Protein AF-A0A2E2EUL6-F1 (afdb_monomer_lite)

Secondary structure (DSSP, 8-state):
--------------HHHHHHHHHHHHHHHHHHHHHHHHHHHHHHTT--------HHHHHHHHHHHHHHHHHHHHHHHHHHHHHHHHHHHHHHH-

Sequence (94 aa):
MEKSKPKLLEDHDSKGQWWWIIAIRLIGFILFIAPLFLPLKAYFFESKENLTLNGNDWILLLFGLLLSSGGKQIGMVINNVGIVLTNILQKVTK

Foldseek 3Di:
DDPPDPPPPPPPPDPVLVVQLVVQLVQLQCLQCVLVPVVVCCVVPVDPDPPDRDPVSVVSNVSSVCSNVCSNVVVVVVVVVVVVVVVVVVVVVD

pLDDT: mean 77.08, std 1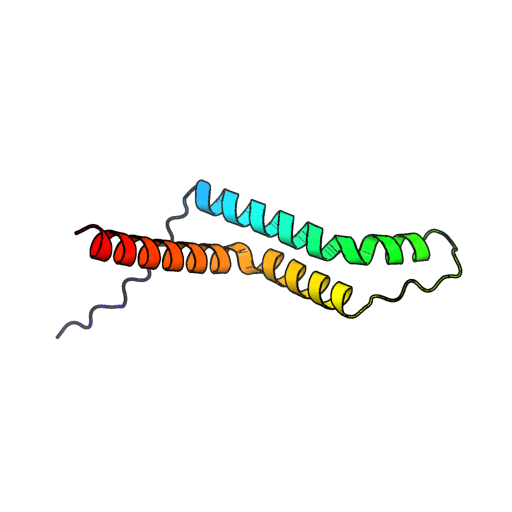4.4, range [40.06, 92.88]

Radius of gyration: 20.67 Å; chains: 1; bounding box: 58×30×60 Å

Structure (mmCIF, N/CA/C/O backbone):
data_AF-A0A2E2EUL6-F1
#
_entry.id   AF-A0A2E2EUL6-F1
#
loop_
_atom_site.group_PDB
_atom_site.id
_atom_site.type_symbol
_atom_site.label_atom_id
_atom_site.label_alt_id
_atom_site.label_comp_id
_atom_site.label_asym_id
_atom_site.label_entity_id
_atom_site.label_seq_id
_atom_site.pdbx_PDB_ins_code
_atom_site.Cartn_x
_atom_site.Cartn_y
_atom_site.Cartn_z
_atom_site.occupancy
_atom_site.B_iso_or_equiv
_atom_site.auth_seq_id
_atom_site.auth_comp_id
_atom_site.auth_asym_id
_atom_site.auth_atom_id
_atom_site.pdbx_PDB_model_num
ATOM 1 N N . MET A 1 1 ? -38.761 -19.384 18.715 1.00 40.81 1 MET A N 1
ATOM 2 C CA . MET A 1 1 ? -37.284 -19.318 18.777 1.00 40.81 1 MET A CA 1
ATOM 3 C C . MET A 1 1 ? -36.820 -18.382 17.675 1.00 40.81 1 MET A C 1
ATOM 5 O O . MET A 1 1 ? -36.661 -18.801 16.535 1.00 40.81 1 MET A O 1
ATOM 9 N N . GLU A 1 2 ? -36.734 -17.092 17.983 1.00 40.06 2 GLU A N 1
ATOM 10 C CA . GLU A 1 2 ? -36.328 -16.068 17.022 1.00 40.06 2 GLU A CA 1
ATOM 11 C C . GLU A 1 2 ? -34.803 -16.119 16.877 1.00 40.06 2 GLU A C 1
ATOM 13 O O . GLU A 1 2 ? -34.069 -15.923 17.844 1.00 40.06 2 GLU A O 1
ATOM 18 N N . LYS A 1 3 ? -34.315 -16.491 15.688 1.00 45.78 3 LYS A N 1
ATOM 19 C CA . LYS A 1 3 ? -32.880 -16.535 15.395 1.00 45.78 3 LYS A CA 1
ATOM 20 C C . LYS A 1 3 ? -32.350 -15.103 15.446 1.00 45.78 3 LYS A C 1
ATOM 22 O O . LYS A 1 3 ? -32.649 -14.317 14.548 1.00 45.78 3 LYS A O 1
ATOM 27 N N . SER A 1 4 ? -31.567 -14.773 16.474 1.00 52.25 4 SER A N 1
ATOM 28 C CA . SER A 1 4 ? -30.830 -13.512 16.548 1.00 52.25 4 SER A CA 1
ATOM 29 C C . SER A 1 4 ? -29.938 -13.411 15.312 1.00 52.25 4 SER A C 1
ATOM 31 O O . SER A 1 4 ? -28.933 -14.119 15.201 1.00 52.25 4 SER A O 1
ATOM 33 N N . LYS A 1 5 ? -30.339 -12.578 14.347 1.00 41.44 5 LYS A N 1
ATOM 34 C CA . LYS A 1 5 ? -29.515 -12.255 13.181 1.00 41.44 5 LYS A CA 1
ATOM 35 C C . LYS A 1 5 ? -28.154 -11.786 13.704 1.00 41.44 5 LYS A C 1
ATOM 37 O O . LYS A 1 5 ? -28.144 -11.017 14.670 1.00 41.44 5 LYS A O 1
ATOM 42 N N . PRO A 1 6 ? -27.026 -12.236 13.126 1.00 47.00 6 PRO A N 1
ATOM 43 C CA . PRO A 1 6 ? -25.736 -11.688 13.504 1.00 47.00 6 PRO A CA 1
ATOM 44 C C . PRO A 1 6 ? -25.837 -10.179 13.312 1.00 47.00 6 PRO A C 1
ATOM 46 O O . PRO A 1 6 ? -26.140 -9.702 12.217 1.00 47.00 6 PRO A O 1
ATOM 49 N N . LYS A 1 7 ? -25.696 -9.444 14.415 1.00 43.00 7 LYS A N 1
ATOM 50 C CA . LYS A 1 7 ? -25.637 -7.990 14.417 1.00 43.00 7 LYS A CA 1
ATOM 51 C C . LYS A 1 7 ? -24.372 -7.666 13.626 1.00 43.00 7 LYS A C 1
ATOM 53 O O . LYS A 1 7 ? -23.273 -7.773 14.163 1.00 43.00 7 LYS A O 1
ATOM 58 N N . LEU A 1 8 ? -24.512 -7.421 12.321 1.00 45.19 8 LEU A N 1
ATOM 59 C CA . LEU A 1 8 ? -23.446 -6.824 11.528 1.00 45.19 8 LEU A CA 1
ATOM 60 C C . LEU A 1 8 ? -23.090 -5.554 12.291 1.00 45.19 8 LEU A C 1
ATOM 62 O O . LEU A 1 8 ? -23.970 -4.718 12.495 1.00 45.19 8 LEU A O 1
ATOM 66 N N . LEU A 1 9 ? -21.871 -5.508 12.838 1.00 53.91 9 LEU A N 1
ATOM 67 C CA . LEU A 1 9 ? -21.343 -4.333 13.519 1.00 53.91 9 LEU A CA 1
ATOM 68 C C . LEU A 1 9 ? -21.634 -3.152 12.598 1.00 53.91 9 LEU A C 1
ATOM 70 O O . LEU A 1 9 ? -21.187 -3.140 11.454 1.00 53.91 9 LEU A O 1
ATOM 74 N N . GLU A 1 10 ? -22.506 -2.274 13.076 1.00 46.41 10 GLU A N 1
ATOM 75 C CA . GLU A 1 10 ? -23.017 -1.109 12.370 1.00 46.41 10 GLU A CA 1
ATOM 76 C C . GLU A 1 10 ? -21.818 -0.391 11.736 1.00 46.41 10 GLU A C 1
ATOM 78 O O . GLU A 1 10 ? -20.843 -0.118 12.442 1.00 46.41 10 GLU A O 1
ATOM 83 N N . ASP A 1 11 ? -21.839 -0.185 10.409 1.00 56.16 11 ASP A N 1
ATOM 84 C CA . ASP A 1 11 ? -20.812 0.591 9.699 1.00 56.16 11 ASP A CA 1
ATOM 85 C C . ASP A 1 11 ? -20.930 2.015 10.243 1.00 56.16 11 ASP A C 1
ATOM 87 O O . ASP A 1 11 ? -21.722 2.831 9.771 1.00 56.16 11 ASP A O 1
ATOM 91 N N . HIS A 1 12 ? -20.236 2.280 11.347 1.00 55.69 12 HIS A N 1
ATOM 92 C CA . HIS A 1 12 ? -20.096 3.613 11.884 1.00 55.69 12 HIS A CA 1
ATOM 93 C C . HIS A 1 12 ? -19.239 4.363 10.870 1.00 55.69 12 HIS A C 1
ATOM 95 O O . HIS A 1 12 ? -18.019 4.404 11.001 1.00 55.69 12 HIS A O 1
ATOM 101 N N . ASP A 1 13 ? -19.891 4.957 9.866 1.00 60.53 13 ASP A N 1
ATOM 102 C CA . ASP A 1 13 ? -19.331 5.910 8.902 1.00 60.53 13 ASP A CA 1
ATOM 103 C C . ASP A 1 13 ? -18.895 7.191 9.647 1.00 60.53 13 ASP A C 1
ATOM 105 O O . ASP A 1 13 ? -19.413 8.299 9.508 1.00 60.53 13 ASP A O 1
ATOM 109 N N . SER A 1 14 ? -17.924 7.014 10.533 1.00 73.69 14 SER A N 1
ATOM 110 C CA . SER A 1 14 ? -17.243 8.047 11.276 1.00 73.69 14 SER A CA 1
ATOM 111 C C . SER A 1 14 ? -16.322 8.776 10.311 1.00 73.69 14 SER A C 1
ATOM 113 O O . SER A 1 14 ? -15.581 8.158 9.541 1.00 73.69 14 SER A O 1
ATOM 115 N N . LYS A 1 15 ? -16.288 10.110 10.398 1.00 79.62 15 LYS A N 1
ATOM 116 C CA . LYS A 1 15 ? -15.324 10.934 9.649 1.00 79.62 15 LYS A CA 1
ATOM 117 C C . LYS A 1 15 ? -13.882 10.435 9.835 1.00 79.62 15 LYS A C 1
ATOM 119 O O . LYS A 1 15 ? -13.086 10.527 8.907 1.00 79.62 15 LYS A O 1
ATOM 124 N N . GLY A 1 16 ? -13.560 9.864 11.000 1.00 80.69 16 GLY A N 1
ATOM 125 C CA . GLY A 1 16 ? -12.258 9.253 11.271 1.00 80.69 16 GLY A CA 1
ATOM 126 C C . GLY A 1 16 ? -11.996 7.982 10.457 1.00 80.69 16 GLY A C 1
ATOM 127 O O . GLY A 1 16 ? -10.895 7.815 9.941 1.00 80.69 16 GLY A O 1
ATOM 128 N N . GLN A 1 17 ? -13.004 7.124 10.267 1.00 78.25 17 GLN A N 1
ATOM 129 C CA . GLN A 1 17 ? -12.894 5.924 9.428 1.00 78.25 17 GLN A CA 1
ATOM 130 C C . GLN A 1 17 ? -12.664 6.305 7.963 1.00 78.25 17 GLN A C 1
ATOM 132 O O . GLN A 1 17 ? -11.819 5.716 7.295 1.00 78.25 17 GLN A O 1
ATOM 137 N N . TRP A 1 18 ? -13.349 7.343 7.481 1.00 83.12 18 TRP A N 1
ATOM 138 C CA . TRP A 1 18 ? -13.132 7.872 6.136 1.00 83.12 18 TRP A CA 1
ATOM 139 C C . TRP A 1 18 ? -11.705 8.414 5.942 1.00 83.12 18 TRP A C 1
ATOM 141 O O . TRP A 1 18 ? -11.030 8.032 4.984 1.00 83.12 18 TRP A O 1
ATOM 151 N N . TRP A 1 19 ? -11.204 9.221 6.886 1.00 87.06 19 TRP A N 1
ATOM 152 C CA . TRP A 1 19 ? -9.819 9.710 6.870 1.00 87.06 19 TRP A CA 1
ATOM 153 C C . TRP A 1 19 ? -8.788 8.581 6.944 1.00 87.06 19 TRP A C 1
ATOM 155 O O . TRP A 1 19 ? -7.793 8.614 6.221 1.00 87.06 19 TRP A O 1
ATOM 165 N N . TRP A 1 20 ? -9.037 7.558 7.763 1.00 84.38 20 TRP A N 1
ATOM 166 C CA . TRP A 1 20 ? -8.180 6.378 7.857 1.00 84.38 20 TRP A CA 1
ATOM 167 C C . TRP A 1 20 ? -8.105 5.615 6.534 1.00 84.38 20 TRP A C 1
ATOM 169 O O . TRP A 1 20 ? -7.015 5.290 6.063 1.00 84.38 20 TRP A O 1
ATOM 179 N N . ILE A 1 21 ? -9.259 5.371 5.904 1.00 85.56 21 ILE A N 1
ATOM 180 C CA . ILE A 1 21 ? -9.323 4.716 4.596 1.00 85.56 21 ILE A CA 1
ATOM 181 C C . ILE A 1 21 ? -8.495 5.512 3.588 1.00 85.56 21 ILE A C 1
ATOM 183 O O . ILE A 1 21 ? -7.698 4.921 2.869 1.00 85.56 21 ILE A O 1
ATOM 187 N N . ILE A 1 22 ? -8.633 6.838 3.553 1.00 88.75 22 ILE A N 1
ATOM 188 C CA . ILE A 1 22 ? -7.864 7.685 2.633 1.00 88.75 22 ILE A CA 1
ATOM 189 C C . ILE A 1 22 ? -6.366 7.620 2.919 1.00 88.75 22 ILE A C 1
ATOM 191 O O . ILE A 1 22 ? -5.593 7.455 1.979 1.00 88.75 22 ILE A O 1
ATOM 195 N N . ALA A 1 23 ? -5.949 7.694 4.183 1.00 90.06 23 ALA A N 1
ATOM 196 C CA . ALA A 1 23 ? -4.539 7.616 4.553 1.00 90.06 23 ALA A CA 1
ATOM 197 C C . ALA A 1 23 ? -3.911 6.285 4.107 1.00 90.06 23 ALA A C 1
ATOM 199 O O . ALA A 1 23 ? -2.881 6.279 3.434 1.00 90.06 23 ALA A O 1
ATOM 200 N N . ILE A 1 24 ? -4.570 5.159 4.397 1.00 88.50 24 ILE A N 1
ATOM 201 C CA . ILE A 1 24 ? -4.108 3.828 3.982 1.00 88.50 24 ILE A CA 1
ATOM 202 C C . ILE A 1 24 ? -4.090 3.692 2.458 1.00 88.50 24 ILE A C 1
ATOM 204 O O . ILE A 1 24 ? -3.146 3.130 1.899 1.00 88.50 24 ILE A O 1
ATOM 208 N N . ARG A 1 25 ? -5.089 4.255 1.771 1.00 89.31 25 ARG A N 1
ATOM 209 C CA . ARG A 1 25 ? -5.129 4.262 0.307 1.00 89.31 25 ARG A CA 1
ATOM 210 C C . ARG A 1 25 ? -3.975 5.033 -0.308 1.00 89.31 25 ARG A C 1
ATOM 212 O O . ARG A 1 25 ? -3.392 4.559 -1.282 1.00 89.31 25 ARG A O 1
ATOM 219 N N . LEU A 1 26 ? -3.649 6.188 0.267 1.00 92.75 26 LEU A N 1
ATOM 220 C CA . LEU A 1 26 ? -2.547 7.034 -0.171 1.00 92.75 26 LEU A CA 1
ATOM 221 C C . LEU A 1 26 ? -1.202 6.327 0.034 1.00 92.75 26 LEU A C 1
ATOM 223 O O . LEU A 1 26 ? -0.385 6.293 -0.879 1.00 92.75 26 LEU A O 1
ATOM 227 N N . ILE A 1 27 ? -1.002 5.699 1.197 1.00 92.19 27 ILE A N 1
ATOM 228 C CA . ILE A 1 27 ? 0.204 4.912 1.488 1.00 92.19 27 ILE A CA 1
ATOM 229 C C . ILE A 1 27 ? 0.333 3.746 0.502 1.00 92.19 27 ILE A C 1
ATOM 231 O O . ILE A 1 27 ? 1.389 3.571 -0.102 1.00 92.19 27 ILE A O 1
ATOM 235 N N . GLY A 1 28 ? -0.743 2.984 0.288 1.00 90.88 28 GLY A N 1
ATOM 236 C CA . GLY A 1 28 ? -0.756 1.891 -0.685 1.00 90.88 28 GLY A CA 1
ATOM 237 C C . GLY A 1 28 ? -0.430 2.365 -2.102 1.00 90.88 28 GLY A C 1
ATOM 238 O O . GLY A 1 28 ? 0.372 1.748 -2.794 1.00 90.88 28 GLY A O 1
ATOM 239 N N . PHE A 1 29 ? -0.979 3.511 -2.508 1.00 91.56 29 PHE A N 1
ATOM 240 C CA . PHE A 1 29 ? -0.705 4.110 -3.812 1.00 91.56 29 PHE A CA 1
ATOM 241 C C . PHE A 1 29 ? 0.762 4.534 -3.976 1.00 91.56 29 PHE A C 1
ATOM 243 O O . PHE A 1 29 ? 1.362 4.277 -5.017 1.00 91.56 29 PHE A O 1
ATOM 250 N N . ILE A 1 30 ? 1.369 5.121 -2.940 1.00 92.88 30 ILE A N 1
ATOM 251 C CA . ILE A 1 30 ? 2.797 5.472 -2.947 1.00 92.88 30 ILE A CA 1
ATOM 252 C C . ILE A 1 30 ? 3.657 4.211 -3.073 1.00 92.88 30 ILE A C 1
ATOM 254 O O . ILE A 1 30 ? 4.560 4.176 -3.905 1.00 92.88 30 ILE A O 1
ATOM 258 N N . LEU A 1 31 ? 3.357 3.164 -2.298 1.00 92.19 31 LEU A N 1
ATOM 259 C CA . LEU A 1 31 ? 4.081 1.888 -2.362 1.00 92.19 31 LEU A CA 1
ATOM 260 C C . LEU A 1 31 ? 3.917 1.186 -3.713 1.00 92.19 31 LEU A C 1
ATOM 262 O O . LEU A 1 31 ? 4.847 0.536 -4.176 1.00 92.19 31 LEU A O 1
ATOM 266 N N . PHE A 1 32 ? 2.767 1.349 -4.363 1.00 91.69 32 PHE A N 1
ATOM 267 C CA . PHE A 1 32 ? 2.527 0.837 -5.708 1.00 91.69 32 PHE A CA 1
ATOM 268 C C . PHE A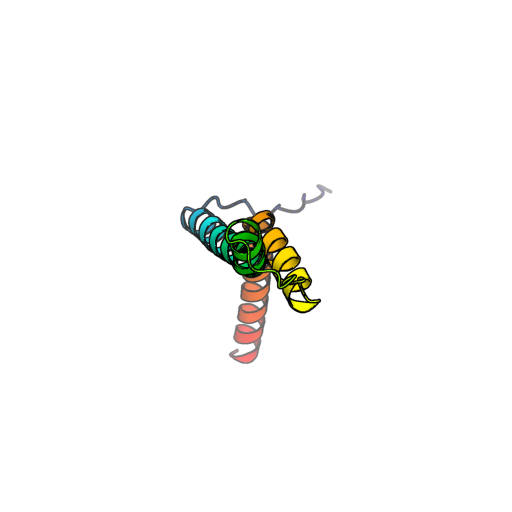 1 32 ? 3.364 1.578 -6.765 1.00 91.69 32 PHE A C 1
ATOM 270 O O . PHE A 1 32 ? 3.948 0.953 -7.644 1.00 91.69 32 PHE A O 1
ATOM 277 N N . ILE A 1 33 ? 3.465 2.907 -6.679 1.00 90.56 33 ILE A N 1
ATOM 278 C CA . ILE A 1 33 ? 4.190 3.716 -7.675 1.00 90.56 33 ILE A CA 1
ATOM 279 C C . ILE A 1 33 ? 5.705 3.706 -7.462 1.00 90.56 33 ILE A C 1
ATOM 281 O O . ILE A 1 33 ? 6.451 3.760 -8.439 1.00 90.56 33 ILE A O 1
ATOM 285 N N . ALA A 1 34 ? 6.175 3.638 -6.216 1.00 90.81 34 ALA A N 1
ATOM 286 C CA . ALA A 1 34 ? 7.596 3.703 -5.869 1.00 90.81 34 ALA A CA 1
ATOM 287 C C . ALA A 1 34 ? 8.505 2.786 -6.723 1.00 90.81 34 ALA A C 1
ATOM 289 O O . ALA A 1 34 ? 9.448 3.307 -7.324 1.00 90.81 34 ALA A O 1
ATOM 290 N N . PRO A 1 35 ? 8.231 1.474 -6.863 1.00 90.44 35 PRO A N 1
ATOM 291 C CA . PRO A 1 35 ? 9.055 0.583 -7.685 1.00 90.44 35 PRO A CA 1
ATOM 292 C C . PRO A 1 35 ? 8.958 0.876 -9.191 1.00 90.44 35 PRO A C 1
ATOM 294 O O . PRO A 1 35 ? 9.873 0.545 -9.938 1.00 90.44 35 PRO A O 1
ATOM 297 N N . LEU A 1 36 ? 7.888 1.531 -9.655 1.00 88.75 36 LEU A N 1
ATOM 298 C CA . LEU A 1 36 ? 7.702 1.887 -11.067 1.00 88.75 36 LEU A CA 1
ATOM 299 C C . LEU A 1 36 ? 8.438 3.167 -11.465 1.00 88.75 36 LEU A C 1
ATOM 301 O O . LEU A 1 36 ? 8.646 3.394 -12.654 1.00 88.75 36 LEU A O 1
ATOM 305 N N . PHE A 1 37 ? 8.850 3.997 -10.503 1.00 85.69 37 PHE A N 1
ATOM 306 C CA . PHE A 1 37 ? 9.447 5.304 -10.781 1.00 85.69 37 PHE A CA 1
ATOM 307 C C . PHE A 1 37 ? 10.741 5.207 -11.601 1.00 85.69 37 PHE A C 1
ATOM 309 O O . PHE A 1 37 ? 10.910 5.925 -12.588 1.00 85.69 37 PHE A O 1
ATOM 316 N N . LEU A 1 38 ? 11.645 4.303 -11.212 1.00 81.81 38 LEU A N 1
ATOM 317 C CA . LEU A 1 38 ? 12.925 4.095 -11.892 1.00 81.81 38 LEU A CA 1
ATOM 318 C C . LEU A 1 38 ? 12.752 3.498 -13.305 1.00 81.81 38 LEU A C 1
ATOM 320 O O . LEU A 1 38 ? 13.293 4.090 -14.240 1.00 81.81 38 LEU A O 1
ATOM 324 N N . PRO A 1 39 ? 11.963 2.421 -13.510 1.00 82.62 39 PRO A N 1
ATOM 325 C CA . PRO A 1 39 ? 11.642 1.913 -14.844 1.00 82.62 39 PRO A CA 1
ATOM 326 C C . PRO A 1 39 ? 10.942 2.936 -15.744 1.00 82.62 39 PRO A C 1
ATOM 328 O O . PRO A 1 39 ? 11.307 3.060 -16.910 1.00 82.62 39 PRO A O 1
ATOM 331 N N . LEU A 1 40 ? 9.976 3.711 -15.225 1.00 83.94 40 LEU A N 1
ATOM 332 C CA . LEU A 1 40 ? 9.337 4.777 -16.007 1.00 83.94 40 LEU A CA 1
ATOM 333 C C . LEU A 1 40 ? 10.364 5.819 -16.442 1.00 83.94 40 LEU A C 1
ATOM 335 O O . LEU A 1 40 ? 10.382 6.229 -17.599 1.00 83.94 40 LEU A O 1
ATOM 339 N N . LYS A 1 41 ? 11.232 6.249 -15.524 1.00 82.50 41 LYS A N 1
ATOM 340 C CA . LYS A 1 41 ? 12.282 7.210 -15.848 1.00 82.50 41 LYS A CA 1
ATOM 341 C C . LYS A 1 41 ? 13.227 6.647 -16.914 1.00 82.50 41 LYS A C 1
ATOM 343 O O . LYS A 1 41 ? 13.516 7.357 -17.864 1.00 82.50 41 LYS A O 1
ATOM 348 N N . ALA A 1 42 ? 13.650 5.391 -16.807 1.00 81.44 42 ALA A N 1
ATOM 349 C CA . ALA A 1 42 ? 14.491 4.745 -17.819 1.00 81.44 42 ALA A CA 1
ATOM 350 C C . ALA A 1 42 ? 13.789 4.587 -19.182 1.00 81.44 42 ALA A C 1
ATOM 352 O O . ALA A 1 42 ? 14.443 4.618 -20.219 1.00 81.44 42 ALA A O 1
ATOM 353 N N . TYR A 1 43 ? 12.458 4.459 -19.198 1.00 80.75 43 TYR A N 1
ATOM 354 C CA . TYR A 1 43 ? 11.674 4.430 -20.435 1.00 80.75 43 TYR A CA 1
ATOM 355 C C . TYR A 1 43 ? 11.650 5.792 -21.150 1.00 80.75 43 TYR A C 1
ATOM 357 O O . TYR A 1 43 ? 11.730 5.847 -22.374 1.00 80.75 43 TYR A O 1
ATOM 365 N N . PHE A 1 44 ? 11.542 6.896 -20.402 1.00 83.31 44 PHE A N 1
ATOM 366 C CA . PHE A 1 44 ? 11.469 8.251 -20.971 1.00 83.31 44 PHE A CA 1
ATOM 367 C C . PHE A 1 44 ? 12.830 8.908 -21.207 1.00 83.31 44 PHE A C 1
ATOM 369 O O . PHE A 1 44 ? 12.972 9.736 -22.104 1.00 83.31 44 PHE A O 1
ATOM 376 N N . PHE A 1 45 ? 13.823 8.569 -20.394 1.00 77.50 45 PHE A N 1
ATOM 377 C CA . PHE A 1 45 ? 15.191 9.039 -20.524 1.00 77.50 45 PHE A CA 1
ATOM 378 C C . PHE A 1 45 ? 16.005 7.846 -20.991 1.00 77.50 45 PHE A C 1
ATOM 380 O O . PHE A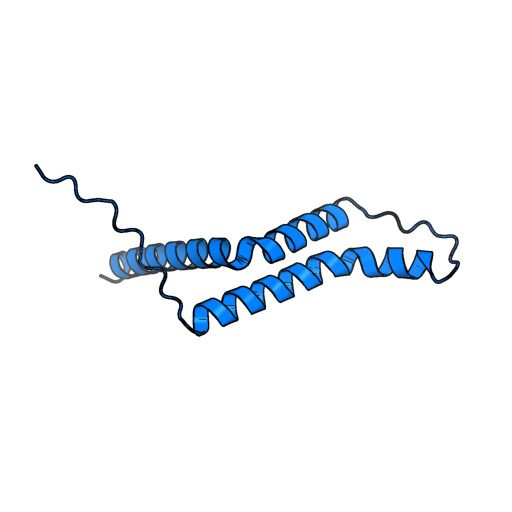 1 45 ? 16.218 6.945 -20.196 1.00 77.50 45 PHE A O 1
ATOM 387 N N . GLU A 1 46 ? 16.400 7.862 -22.265 1.00 65.25 46 GLU A N 1
ATOM 388 C CA . GLU A 1 46 ? 17.075 6.841 -23.091 1.00 65.25 46 GLU A CA 1
ATOM 389 C C . GLU A 1 46 ? 18.345 6.194 -22.469 1.00 65.25 46 GLU A C 1
ATOM 391 O O . GLU A 1 46 ? 19.420 6.132 -23.064 1.00 65.25 46 GLU A O 1
ATOM 396 N N . SER A 1 47 ? 18.262 5.695 -21.238 1.00 61.16 47 SER A N 1
ATOM 397 C CA . SER A 1 47 ? 19.306 4.933 -20.574 1.00 61.16 47 SER A CA 1
ATOM 398 C C . SER A 1 47 ? 19.153 3.479 -20.990 1.00 61.16 47 SER A C 1
ATOM 400 O O . SER A 1 47 ? 18.145 2.845 -20.689 1.00 61.16 47 SER A O 1
ATOM 402 N N . LYS A 1 48 ? 20.168 2.929 -21.661 1.00 57.41 48 LYS A N 1
ATOM 403 C CA . LYS A 1 48 ? 20.201 1.533 -22.137 1.00 57.41 48 LYS A CA 1
ATOM 404 C C . LYS A 1 48 ? 20.241 0.473 -21.024 1.00 57.41 48 LYS A C 1
ATOM 406 O O . LYS A 1 48 ? 20.393 -0.710 -21.321 1.00 57.41 48 LYS A O 1
ATOM 411 N N . GLU A 1 49 ? 20.124 0.870 -19.761 1.00 63.91 49 GLU A N 1
ATOM 412 C CA . GLU A 1 49 ? 20.003 -0.066 -18.652 1.00 63.91 49 GLU A CA 1
ATOM 413 C C . GLU A 1 49 ? 18.539 -0.478 -18.490 1.00 63.91 49 GLU A C 1
ATOM 415 O O . GLU A 1 49 ? 17.691 0.302 -18.058 1.00 63.91 49 GLU A O 1
ATOM 420 N N . ASN A 1 50 ? 18.246 -1.734 -18.835 1.00 63.47 50 ASN A N 1
ATOM 421 C CA . ASN A 1 50 ? 16.998 -2.379 -18.448 1.00 63.47 50 ASN A CA 1
ATOM 422 C C . ASN A 1 50 ? 16.964 -2.489 -16.919 1.00 63.47 50 ASN A C 1
ATOM 424 O O . ASN A 1 50 ? 17.497 -3.434 -16.337 1.00 63.47 50 ASN A O 1
ATOM 428 N N . LEU A 1 51 ? 16.327 -1.519 -16.267 1.00 73.19 51 LEU A N 1
ATOM 429 C CA . LEU A 1 51 ? 15.992 -1.596 -14.850 1.00 73.19 51 LEU A CA 1
ATOM 430 C C . LEU A 1 51 ? 14.814 -2.560 -14.684 1.00 73.19 51 LEU A C 1
ATOM 432 O O . LEU A 1 51 ? 13.650 -2.168 -14.627 1.00 73.19 51 LEU A O 1
ATOM 436 N N . THR A 1 52 ? 15.127 -3.854 -14.680 1.00 80.88 52 THR A N 1
ATOM 437 C CA . THR A 1 52 ? 14.159 -4.918 -14.409 1.00 80.88 52 THR A CA 1
ATOM 438 C C . THR A 1 52 ? 13.724 -4.880 -12.951 1.00 80.88 52 THR A C 1
ATOM 440 O O . THR A 1 52 ? 14.563 -4.866 -12.051 1.00 80.88 52 THR A O 1
ATOM 443 N N . LEU A 1 53 ? 12.410 -4.926 -12.727 1.00 84.88 53 LEU A N 1
ATOM 444 C CA . LEU A 1 53 ? 11.828 -5.096 -11.398 1.00 84.88 53 LEU A CA 1
ATOM 445 C C . LEU A 1 53 ? 12.298 -6.423 -10.797 1.00 84.88 53 LEU A C 1
ATOM 447 O O . LEU A 1 53 ? 12.150 -7.482 -11.416 1.00 84.88 53 LEU A O 1
ATOM 451 N N . ASN A 1 54 ? 12.851 -6.370 -9.589 1.00 88.06 54 ASN A N 1
ATOM 452 C CA . ASN A 1 54 ? 13.234 -7.563 -8.845 1.00 88.06 54 ASN A CA 1
ATOM 453 C C . ASN A 1 54 ? 12.028 -8.137 -8.071 1.00 88.06 54 ASN A C 1
ATOM 455 O O . ASN A 1 54 ? 10.943 -7.555 -8.032 1.00 88.06 54 ASN A O 1
ATOM 459 N N . GLY A 1 55 ? 12.203 -9.300 -7.437 1.00 89.56 55 GLY A N 1
ATOM 460 C CA . GLY A 1 55 ? 11.126 -9.946 -6.676 1.00 89.56 55 GLY A CA 1
ATOM 461 C C . GLY A 1 55 ? 10.544 -9.074 -5.553 1.00 89.56 55 GLY A C 1
ATOM 462 O O . GLY A 1 55 ? 9.336 -9.101 -5.328 1.00 89.56 55 GLY A O 1
ATOM 463 N N . ASN A 1 56 ? 11.366 -8.253 -4.894 1.00 90.12 56 ASN A N 1
ATOM 464 C CA . ASN A 1 56 ? 10.905 -7.345 -3.843 1.00 90.12 56 ASN A CA 1
ATOM 465 C C . ASN A 1 56 ? 10.053 -6.211 -4.418 1.00 90.12 56 ASN A C 1
ATOM 467 O O . ASN A 1 56 ? 9.059 -5.836 -3.802 1.00 90.12 56 ASN A O 1
ATOM 471 N N . ASP A 1 57 ? 10.391 -5.707 -5.604 1.00 89.56 57 ASP A N 1
ATOM 472 C CA . ASP A 1 57 ? 9.622 -4.661 -6.281 1.00 89.56 57 ASP A CA 1
ATOM 473 C C . ASP A 1 57 ? 8.221 -5.158 -6.662 1.00 89.56 57 ASP A C 1
ATOM 475 O O . ASP A 1 57 ? 7.230 -4.450 -6.476 1.00 89.56 57 ASP A O 1
ATOM 479 N N . TRP A 1 58 ? 8.118 -6.410 -7.121 1.00 90.81 58 TRP A N 1
ATOM 480 C CA . TRP A 1 58 ? 6.836 -7.070 -7.386 1.00 90.81 58 TRP A CA 1
ATOM 481 C C . TRP A 1 58 ? 5.999 -7.267 -6.122 1.00 90.81 58 TRP A C 1
ATOM 483 O O . TRP A 1 58 ? 4.784 -7.057 -6.146 1.00 90.81 58 TRP A O 1
ATOM 493 N N . ILE A 1 59 ? 6.638 -7.638 -5.009 1.00 91.88 59 ILE A N 1
ATOM 494 C CA . ILE A 1 59 ? 5.968 -7.739 -3.708 1.00 91.88 59 ILE A CA 1
ATOM 495 C C . ILE A 1 59 ? 5.457 -6.362 -3.276 1.00 91.88 59 ILE A C 1
ATOM 497 O O . ILE A 1 59 ? 4.308 -6.253 -2.849 1.00 91.88 59 ILE A O 1
ATOM 501 N N . LEU A 1 60 ? 6.266 -5.309 -3.425 1.00 91.50 60 LEU A N 1
ATOM 502 C CA . LEU A 1 60 ? 5.886 -3.944 -3.060 1.00 91.50 60 LEU A CA 1
ATOM 503 C C . LEU A 1 60 ? 4.716 -3.433 -3.911 1.00 91.50 60 LEU A C 1
ATOM 505 O O . LEU A 1 60 ? 3.775 -2.857 -3.368 1.00 91.50 60 LEU A O 1
ATOM 509 N N . LEU A 1 61 ? 4.741 -3.708 -5.219 1.00 91.75 61 LEU A N 1
ATOM 510 C CA . LEU A 1 61 ? 3.648 -3.430 -6.152 1.00 91.75 61 LEU A CA 1
ATOM 511 C C . LEU A 1 61 ? 2.348 -4.085 -5.697 1.00 91.75 61 LEU A C 1
ATOM 513 O O . LEU A 1 61 ? 1.331 -3.414 -5.521 1.00 91.75 61 LEU A O 1
ATOM 517 N N . LEU A 1 62 ? 2.380 -5.400 -5.483 1.00 90.69 62 LEU A N 1
ATOM 518 C CA . LEU A 1 62 ? 1.198 -6.155 -5.088 1.00 90.69 62 LEU A CA 1
ATOM 519 C C . LEU A 1 62 ? 0.672 -5.677 -3.730 1.00 90.69 62 LEU A C 1
ATOM 521 O O . LEU A 1 62 ? -0.527 -5.460 -3.567 1.00 90.69 62 LEU A O 1
ATOM 525 N N . PHE A 1 63 ? 1.566 -5.462 -2.769 1.00 89.50 63 PHE A N 1
ATOM 526 C CA . PHE A 1 63 ? 1.212 -4.997 -1.435 1.00 89.50 63 PHE A CA 1
ATOM 527 C C . PHE A 1 63 ? 0.613 -3.587 -1.459 1.00 89.50 63 PHE A C 1
ATOM 529 O O . PHE A 1 63 ? -0.427 -3.350 -0.843 1.00 89.50 63 PHE A O 1
ATOM 536 N N . GLY A 1 64 ? 1.210 -2.670 -2.224 1.00 89.75 64 GLY A N 1
ATOM 537 C CA . GLY A 1 64 ? 0.694 -1.321 -2.432 1.00 89.75 64 GLY A CA 1
ATOM 538 C C . GLY A 1 64 ? -0.694 -1.319 -3.075 1.00 89.75 64 GLY A C 1
ATOM 539 O O . GLY A 1 64 ? -1.599 -0.630 -2.598 1.00 89.75 64 GLY A O 1
ATOM 540 N N . LEU A 1 65 ? -0.907 -2.159 -4.093 1.00 89.19 65 LEU A N 1
ATOM 541 C CA . LEU A 1 65 ? -2.203 -2.321 -4.754 1.00 89.19 65 LEU A CA 1
ATOM 542 C C . LEU A 1 65 ? -3.275 -2.852 -3.790 1.00 89.19 65 LEU A C 1
ATOM 544 O O . LEU A 1 65 ? -4.379 -2.306 -3.715 1.00 89.19 65 LEU A O 1
ATOM 5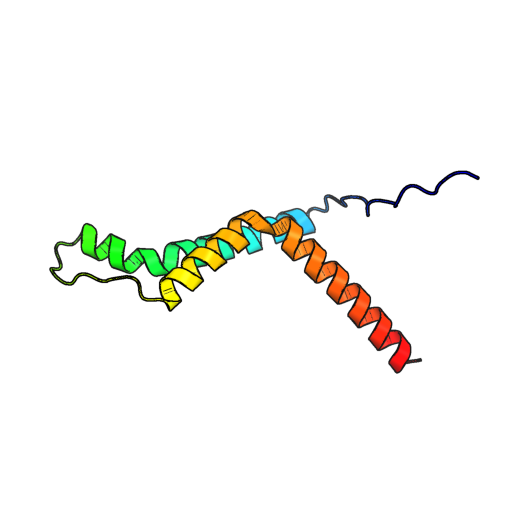48 N N . LEU A 1 66 ? -2.939 -3.869 -2.995 1.00 88.56 66 LEU A N 1
ATOM 549 C CA . LEU A 1 66 ? -3.843 -4.431 -1.993 1.00 88.56 66 LEU A CA 1
ATOM 550 C C . LEU A 1 66 ? -4.194 -3.407 -0.907 1.00 88.56 66 LEU A C 1
ATOM 552 O O . LEU A 1 66 ? -5.375 -3.213 -0.624 1.00 88.56 66 LEU A O 1
ATOM 556 N N . LEU A 1 67 ? -3.210 -2.683 -0.368 1.00 87.69 67 LEU A N 1
ATOM 557 C CA . LEU A 1 67 ? -3.429 -1.585 0.583 1.00 87.69 67 LEU A CA 1
ATOM 558 C C . LEU A 1 67 ? -4.322 -0.483 0.001 1.00 87.69 67 LEU A C 1
ATOM 560 O O . LEU A 1 67 ? -5.243 -0.012 0.671 1.00 87.69 67 LEU A O 1
ATOM 564 N N . SER A 1 68 ? -4.094 -0.111 -1.261 1.00 86.75 68 SER A N 1
ATOM 565 C CA . SER A 1 68 ? -4.886 0.909 -1.953 1.00 86.75 68 SER A CA 1
ATOM 566 C C . SER A 1 68 ? -6.334 0.462 -2.216 1.00 86.75 68 SER A C 1
ATOM 568 O O . SER A 1 68 ? -7.274 1.252 -2.132 1.00 86.75 68 SER A O 1
ATOM 570 N N . SER A 1 69 ? -6.568 -0.829 -2.446 1.00 83.50 69 SER A N 1
ATOM 571 C CA . SER A 1 69 ? -7.926 -1.372 -2.602 1.00 83.50 69 SER A CA 1
ATOM 572 C C . SER A 1 69 ? -8.649 -1.640 -1.268 1.00 83.50 69 SER A C 1
ATOM 574 O O . SER A 1 69 ? -9.862 -1.446 -1.166 1.00 83.50 69 SER A O 1
ATOM 576 N N . GLY A 1 70 ? -7.911 -2.038 -0.225 1.00 78.75 70 GLY A N 1
ATOM 577 C CA . GLY A 1 70 ? -8.427 -2.740 0.956 1.00 78.75 70 GLY A CA 1
ATOM 578 C C . GLY A 1 70 ? -8.600 -1.914 2.233 1.00 78.75 70 GLY A C 1
ATOM 579 O O . GLY A 1 70 ? -8.852 -2.492 3.290 1.00 78.75 70 GLY A O 1
ATOM 580 N N . GLY A 1 71 ? -8.494 -0.580 2.183 1.00 69.50 71 GLY A N 1
ATOM 581 C CA . GLY A 1 71 ? -8.472 0.282 3.380 1.00 69.50 71 GLY A CA 1
ATOM 582 C C . GLY A 1 71 ? -9.590 0.032 4.415 1.00 69.50 71 GLY A C 1
ATOM 583 O O . GLY A 1 71 ? -9.323 0.064 5.616 1.00 69.50 71 GLY A O 1
ATOM 584 N N . LYS A 1 72 ? -10.818 -0.304 3.977 1.00 68.81 72 LYS A N 1
ATOM 585 C CA . LYS A 1 72 ? -11.937 -0.668 4.880 1.00 68.81 72 LYS A CA 1
ATOM 586 C C . LYS A 1 72 ? -11.686 -1.980 5.637 1.00 68.81 72 LYS A C 1
ATOM 588 O O . LYS A 1 72 ? -11.937 -2.063 6.835 1.00 68.81 72 LYS A O 1
ATOM 593 N N . GLN A 1 73 ? -11.180 -3.003 4.951 1.00 75.44 73 GLN A N 1
ATOM 594 C CA . GLN A 1 73 ? -10.936 -4.328 5.532 1.00 75.44 73 GLN A CA 1
ATOM 595 C C . GLN A 1 73 ? -9.767 -4.289 6.519 1.00 75.44 73 GLN A C 1
ATOM 597 O O . GLN A 1 73 ? -9.861 -4.851 7.606 1.00 75.44 73 GLN A O 1
ATOM 602 N N . ILE A 1 74 ? -8.711 -3.543 6.184 1.00 72.44 74 ILE A N 1
ATOM 603 C CA . ILE A 1 74 ? -7.558 -3.325 7.066 1.00 72.44 74 ILE A CA 1
ATOM 604 C C . ILE A 1 74 ? -7.992 -2.598 8.347 1.00 72.44 74 ILE A C 1
ATOM 606 O O . ILE A 1 74 ? -7.618 -3.012 9.442 1.00 72.44 74 ILE A O 1
ATOM 610 N N . GLY A 1 75 ? -8.842 -1.570 8.230 1.00 68.31 75 GLY A N 1
ATOM 611 C CA . GLY A 1 75 ? -9.424 -0.882 9.387 1.00 68.31 75 GLY A CA 1
ATOM 612 C C . GLY A 1 75 ? -10.229 -1.812 10.303 1.00 68.31 75 GLY A C 1
ATOM 613 O O . GLY A 1 75 ? -10.042 -1.781 11.518 1.00 68.31 75 GLY A O 1
ATOM 614 N N . MET A 1 76 ? -11.064 -2.693 9.738 1.00 73.69 76 MET A N 1
ATOM 615 C CA . MET A 1 76 ? -11.827 -3.680 10.520 1.00 73.69 76 MET A CA 1
ATOM 616 C C . MET A 1 76 ? -10.929 -4.690 11.241 1.00 73.69 76 MET A C 1
ATOM 618 O O . MET A 1 76 ? -11.163 -4.988 12.411 1.00 73.69 76 MET A O 1
ATOM 622 N N . VAL A 1 77 ? -9.892 -5.204 10.572 1.00 74.38 77 VAL A N 1
ATOM 623 C CA . VAL A 1 77 ? -8.948 -6.148 11.189 1.00 74.38 77 VAL A CA 1
ATOM 624 C C . VAL A 1 77 ? -8.214 -5.489 12.355 1.00 74.38 77 VAL A C 1
ATOM 626 O O . VAL A 1 77 ? -8.160 -6.072 13.434 1.00 74.38 77 VAL A O 1
ATOM 629 N N . ILE A 1 78 ? -7.714 -4.262 12.181 1.00 72.94 78 ILE A N 1
ATOM 630 C CA . ILE A 1 78 ? -7.029 -3.517 13.250 1.00 72.94 78 ILE A CA 1
ATOM 631 C C . ILE A 1 78 ? -7.969 -3.259 14.428 1.00 72.94 78 ILE A C 1
ATOM 633 O O . ILE A 1 78 ? -7.573 -3.465 15.574 1.00 72.94 78 ILE A O 1
ATOM 637 N N . ASN A 1 79 ? -9.217 -2.862 14.165 1.00 75.62 79 ASN A N 1
ATOM 638 C CA . ASN A 1 79 ? -10.199 -2.632 15.222 1.00 75.62 79 ASN A CA 1
ATOM 639 C C . ASN A 1 79 ? -10.470 -3.916 16.028 1.00 75.62 79 ASN A C 1
ATOM 641 O O . ASN A 1 79 ? -10.436 -3.906 17.257 1.00 75.62 79 ASN A O 1
ATOM 645 N N . ASN A 1 80 ? -10.645 -5.048 15.341 1.00 76.31 80 ASN A N 1
ATOM 646 C CA . ASN A 1 80 ? -10.850 -6.345 15.986 1.00 76.31 80 ASN A CA 1
ATOM 647 C C . ASN A 1 80 ? -9.626 -6.787 16.805 1.00 76.31 80 ASN A C 1
ATOM 649 O O . ASN A 1 80 ? -9.779 -7.262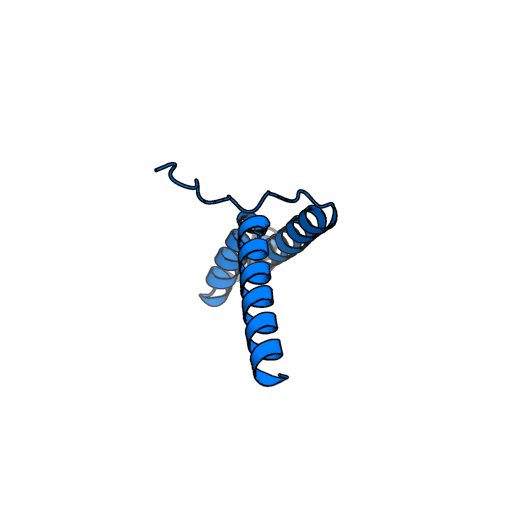 17.929 1.00 76.31 80 ASN A O 1
ATOM 653 N N . VAL A 1 81 ? -8.412 -6.594 16.279 1.00 77.06 81 VAL A N 1
ATOM 654 C CA . VAL A 1 81 ? -7.157 -6.875 16.999 1.00 77.06 81 VAL A CA 1
ATOM 655 C C . VAL A 1 81 ? -7.031 -5.996 18.245 1.00 77.06 81 VAL A C 1
ATOM 657 O O . VAL A 1 81 ? -6.688 -6.501 19.313 1.00 77.06 81 VAL A O 1
ATOM 660 N N . GLY A 1 82 ? -7.373 -4.709 18.140 1.00 76.81 82 GLY A N 1
ATOM 661 C CA . GLY A 1 82 ? -7.388 -3.774 19.264 1.00 76.81 82 GLY A CA 1
ATOM 662 C C . GLY A 1 82 ? -8.330 -4.219 20.383 1.00 76.81 82 GLY A C 1
ATOM 663 O O . GLY A 1 82 ? -7.906 -4.293 21.533 1.00 76.81 82 GLY A O 1
ATOM 664 N N . ILE A 1 83 ? -9.566 -4.604 20.046 1.00 81.75 83 ILE A N 1
ATOM 665 C CA . ILE A 1 83 ? -10.557 -5.098 21.018 1.00 81.75 83 ILE A CA 1
ATOM 666 C C . ILE A 1 83 ? -10.057 -6.366 21.730 1.00 81.75 83 ILE A C 1
ATOM 668 O O . ILE A 1 83 ? -10.202 -6.509 22.947 1.00 81.75 83 ILE A O 1
ATOM 672 N N . VAL A 1 84 ? -9.443 -7.295 20.991 1.00 81.31 84 VAL A N 1
ATOM 673 C CA . VAL A 1 84 ? -8.875 -8.522 21.573 1.00 81.31 84 VAL A CA 1
ATOM 674 C C . VAL A 1 84 ? -7.733 -8.191 22.536 1.00 81.31 84 VAL A C 1
ATOM 676 O O . VAL A 1 84 ? -7.715 -8.700 23.657 1.00 81.31 84 VAL A O 1
ATOM 679 N N . LEU A 1 85 ? -6.821 -7.300 22.142 1.00 76.81 85 LEU A N 1
ATOM 680 C CA . LEU A 1 85 ? -5.715 -6.841 22.985 1.00 76.81 85 LEU A CA 1
ATOM 681 C C . LEU A 1 85 ? -6.205 -6.172 24.269 1.00 76.81 85 LEU A C 1
ATOM 683 O 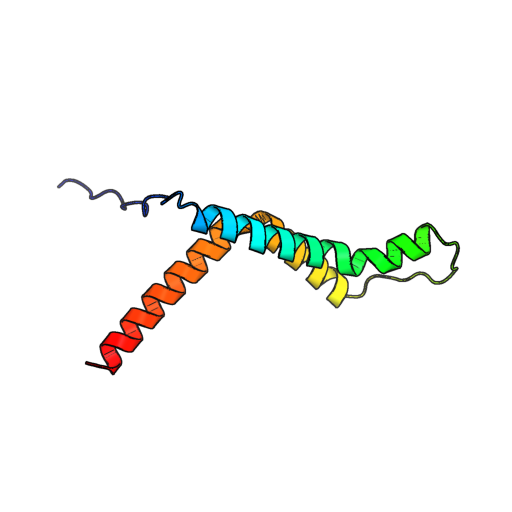O . LEU A 1 85 ? -5.716 -6.504 25.348 1.00 76.81 85 LEU A O 1
ATOM 687 N N . THR A 1 86 ? -7.196 -5.280 24.185 1.00 80.81 86 THR A N 1
ATOM 688 C CA . THR A 1 86 ? -7.753 -4.615 25.372 1.00 80.81 86 THR A CA 1
ATOM 689 C C . THR A 1 86 ? -8.420 -5.603 26.320 1.00 80.81 86 THR A C 1
ATOM 691 O O . THR A 1 86 ? -8.259 -5.486 27.532 1.00 80.81 86 THR A O 1
ATOM 694 N N . ASN A 1 87 ? -9.115 -6.610 25.787 1.00 81.62 87 ASN A N 1
ATOM 695 C CA . ASN A 1 87 ? -9.763 -7.636 26.601 1.00 81.62 87 ASN A CA 1
ATOM 696 C C . ASN A 1 87 ? -8.742 -8.527 27.320 1.00 81.62 87 ASN A C 1
ATOM 698 O O . ASN A 1 87 ? -8.949 -8.890 28.477 1.00 81.62 87 ASN A O 1
ATOM 702 N N . ILE A 1 88 ? -7.629 -8.862 26.661 1.00 82.88 88 ILE A N 1
ATOM 703 C CA . ILE A 1 88 ? -6.531 -9.612 27.283 1.00 82.88 88 ILE A CA 1
ATOM 704 C C . ILE A 1 88 ? -5.860 -8.764 28.367 1.00 82.88 88 ILE A C 1
ATOM 706 O O . ILE A 1 88 ? -5.701 -9.241 29.486 1.00 82.88 88 ILE A O 1
ATOM 710 N N . LEU A 1 89 ? -5.534 -7.500 28.074 1.00 80.75 89 LEU A N 1
ATOM 711 C CA . LEU A 1 89 ? -4.948 -6.565 29.041 1.00 80.75 89 LEU A CA 1
ATOM 712 C C . LEU A 1 89 ? -5.824 -6.418 30.287 1.00 80.75 89 LEU A C 1
ATOM 714 O O . LEU A 1 89 ? -5.339 -6.599 31.397 1.00 80.75 89 LEU A O 1
ATOM 718 N N . GLN A 1 90 ? -7.128 -6.190 30.121 1.00 80.00 90 GLN A N 1
ATOM 719 C CA . GLN A 1 90 ? -8.061 -6.097 31.247 1.00 80.00 90 GLN A CA 1
ATOM 720 C C . GLN A 1 90 ? -8.124 -7.377 32.086 1.00 80.00 90 GLN A C 1
ATOM 722 O O . GLN A 1 90 ? -8.334 -7.293 33.291 1.00 80.00 90 GLN A O 1
ATOM 727 N N . LYS A 1 91 ? -7.938 -8.548 31.471 1.00 77.88 91 LYS A N 1
ATOM 728 C CA . LYS A 1 91 ? -7.944 -9.847 32.157 1.00 77.88 91 LYS A CA 1
ATOM 729 C C . LYS A 1 91 ? -6.628 -10.163 32.877 1.00 77.88 91 LYS A C 1
ATOM 731 O O . LYS A 1 91 ? -6.608 -11.055 33.710 1.00 77.88 91 LYS A O 1
ATOM 736 N N . VAL A 1 92 ? -5.545 -9.476 32.519 1.00 78.81 92 VAL A N 1
ATOM 737 C CA . VAL A 1 92 ? -4.233 -9.575 33.178 1.00 78.81 92 VAL A CA 1
ATOM 738 C C . VAL A 1 92 ? -4.077 -8.501 34.260 1.00 78.81 92 VAL A C 1
ATOM 740 O O . VAL A 1 92 ? -3.355 -8.704 35.228 1.00 78.81 92 VAL A O 1
ATOM 743 N N . THR A 1 93 ? -4.728 -7.344 34.094 1.00 70.88 93 THR A N 1
ATOM 744 C CA . THR A 1 93 ? -4.702 -6.236 35.064 1.00 70.88 93 THR A CA 1
ATOM 745 C C . THR A 1 93 ? -5.741 -6.382 36.189 1.00 70.88 93 THR A C 1
ATOM 747 O O . THR A 1 93 ? -5.558 -5.775 37.242 1.00 70.88 93 THR A O 1
ATOM 750 N N . LYS A 1 94 ? -6.816 -7.158 35.993 1.00 51.19 94 LYS A N 1
ATOM 751 C CA . LYS A 1 94 ? -7.716 -7.621 37.069 1.00 51.19 94 LYS A CA 1
ATOM 752 C C . LYS A 1 94 ? -7.248 -8.952 37.632 1.00 51.19 94 LYS A C 1
ATOM 754 O O . LYS A 1 94 ? -7.440 -9.138 38.851 1.00 51.19 94 LYS A O 1
#